Protein AF-A0A9W8I4T7-F1 (afdb_monomer_lite)

Sequence (126 aa):
MTYINLTHLLVTSKMSIDTMVKLIVKMHSLTGLEIYNLVPGPNIAIASSDNKCKPYDTKLRTLSLYFNESEFSAPTKLIVLQHLLLRMPLLERVITPNVLISPLYDFVSKNLMKHPHLDKINFRFC

Foldseek 3Di:
DDDDLAQEDAAADEDEPVRVLVCQLVNQNHQYYAYAEYAHDPDPPLPPDDPPQAARNHNHAEYEDEYDPVHDDQVRVVSSVLSNLQRHLNHQEYEYEPHDCVVVVVSCVVCCVVRVSSVRYDYDYD

Secondary structure (DSSP, 8-state):
-------EEEE-S-EEHHHHHHHHHH-TT--EEEEEEEE--TT----TT-TT-PPP-----EEEEEE-TTT--HHHHHHHHHHHHHH-TT--EEE-TT--SHHHHHHHHHHTTT-GGGGG-EEE--

Radius of gyration: 13.89 Å; chains: 1; bounding box: 32×37×33 Å

S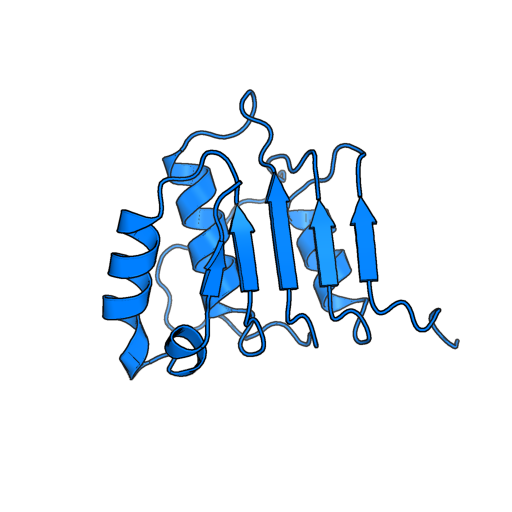tructure (mmCIF, N/CA/C/O backbone):
data_AF-A0A9W8I4T7-F1
#
_entry.id   AF-A0A9W8I4T7-F1
#
loop_
_atom_site.group_PDB
_atom_site.id
_atom_site.type_symbol
_atom_site.label_atom_id
_atom_site.label_alt_id
_atom_site.label_comp_id
_atom_site.label_asym_id
_atom_site.label_entity_id
_atom_site.label_seq_id
_atom_site.pdbx_PDB_ins_code
_atom_site.Cartn_x
_atom_site.Cartn_y
_atom_site.Cartn_z
_atom_site.occupancy
_atom_site.B_iso_or_equiv
_atom_site.auth_seq_id
_atom_site.auth_comp_id
_atom_site.auth_asym_id
_atom_site.auth_atom_id
_atom_site.pdbx_PDB_model_num
ATOM 1 N N . MET A 1 1 ? -13.918 24.163 8.256 1.00 45.81 1 MET A N 1
ATOM 2 C CA . MET A 1 1 ? -13.903 23.725 6.844 1.00 45.81 1 MET A CA 1
ATOM 3 C C . MET A 1 1 ? -14.139 22.227 6.807 1.00 45.81 1 MET A C 1
ATOM 5 O O . MET A 1 1 ? -13.290 21.472 7.262 1.00 45.81 1 MET A O 1
ATOM 9 N N . THR A 1 2 ? -15.316 21.807 6.356 1.00 46.16 2 THR A N 1
ATOM 10 C CA . THR A 1 2 ? -15.684 20.401 6.168 1.00 46.16 2 THR A CA 1
ATOM 11 C C . THR A 1 2 ? -14.983 19.902 4.912 1.00 46.16 2 THR A C 1
ATOM 13 O O . THR A 1 2 ? -15.362 20.256 3.799 1.00 46.16 2 THR A O 1
ATOM 16 N N . TYR A 1 3 ? -13.908 19.134 5.087 1.00 55.56 3 TYR A N 1
ATOM 17 C CA . TYR A 1 3 ? -13.340 18.381 3.976 1.00 55.56 3 TYR A CA 1
ATOM 18 C C . TYR A 1 3 ? -14.435 17.465 3.424 1.00 55.56 3 TYR A C 1
ATOM 20 O O . TYR A 1 3 ? -15.178 16.855 4.195 1.00 55.56 3 TYR A O 1
ATOM 28 N N . ILE A 1 4 ? -14.552 17.406 2.095 1.00 67.50 4 ILE A N 1
ATOM 29 C CA . ILE A 1 4 ? -15.359 16.409 1.385 1.00 67.50 4 ILE A CA 1
ATOM 30 C C . ILE A 1 4 ? -15.125 15.065 2.080 1.00 67.50 4 ILE A C 1
ATOM 32 O O . ILE A 1 4 ? -13.971 14.679 2.276 1.00 67.50 4 ILE A O 1
ATOM 36 N N . ASN A 1 5 ? -16.199 14.378 2.486 1.00 79.62 5 ASN A N 1
ATOM 37 C CA . ASN A 1 5 ? -16.114 13.070 3.138 1.00 79.62 5 ASN A CA 1
ATOM 38 C C . ASN A 1 5 ? -15.769 11.991 2.099 1.00 79.62 5 ASN A C 1
ATOM 40 O O . ASN A 1 5 ? -16.540 11.068 1.842 1.00 79.62 5 ASN A O 1
ATOM 44 N N . LEU A 1 6 ? -14.635 12.177 1.426 1.00 88.88 6 LEU A N 1
ATOM 45 C CA . LEU A 1 6 ? -14.144 11.292 0.395 1.00 88.88 6 LEU A CA 1
ATOM 46 C C . LEU A 1 6 ? -13.521 10.082 1.079 1.00 88.88 6 LEU A C 1
ATOM 48 O O . LEU A 1 6 ? -12.501 10.189 1.759 1.00 88.88 6 LEU A O 1
ATOM 52 N N . THR A 1 7 ? -14.157 8.934 0.890 1.00 94.56 7 THR A N 1
ATOM 53 C CA . THR A 1 7 ? -13.700 7.655 1.437 1.00 94.56 7 THR A CA 1
ATOM 54 C C . THR A 1 7 ? -12.846 6.881 0.440 1.00 94.56 7 THR A C 1
ATOM 56 O O . THR A 1 7 ? -12.000 6.094 0.852 1.00 94.56 7 THR A O 1
ATOM 59 N N . HIS A 1 8 ? -13.010 7.129 -0.860 1.00 96.00 8 HIS A N 1
ATOM 60 C CA . HIS A 1 8 ? -12.278 6.445 -1.923 1.00 96.00 8 HIS A CA 1
ATOM 61 C C . HIS A 1 8 ? -11.761 7.451 -2.947 1.00 96.00 8 HIS A C 1
ATOM 63 O O . HIS A 1 8 ? -12.511 8.322 -3.389 1.00 96.00 8 HIS A O 1
ATOM 69 N N . LEU A 1 9 ? -10.490 7.327 -3.326 1.00 96.12 9 LEU A N 1
ATOM 70 C CA . LEU A 1 9 ? -9.858 8.174 -4.331 1.00 96.12 9 LEU A CA 1
ATOM 71 C C . LEU A 1 9 ? -9.113 7.322 -5.356 1.00 96.12 9 LEU A C 1
ATOM 73 O O . LEU A 1 9 ? -8.262 6.512 -4.997 1.00 96.12 9 LEU A O 1
ATOM 77 N N . LEU A 1 10 ? -9.399 7.582 -6.627 1.00 96.75 10 LEU A N 1
ATOM 78 C CA . LEU A 1 10 ? -8.678 7.056 -7.777 1.00 96.75 10 LEU A CA 1
ATOM 79 C C . LEU A 1 10 ? -7.881 8.193 -8.423 1.00 96.75 10 LEU A C 1
ATOM 81 O O . LEU A 1 10 ? -8.438 9.248 -8.730 1.00 96.75 10 LEU A O 1
ATOM 85 N N . VAL A 1 11 ? -6.595 7.963 -8.671 1.00 96.31 11 VAL A N 1
ATOM 86 C CA . VAL A 1 11 ? -5.701 8.895 -9.359 1.00 96.31 11 VAL A CA 1
ATOM 87 C C . VAL A 1 11 ? -5.079 8.199 -10.563 1.00 96.31 11 VAL A C 1
ATOM 89 O O . VAL A 1 11 ? -4.281 7.273 -10.426 1.00 96.31 11 VAL A O 1
ATOM 92 N N . THR A 1 12 ? -5.417 8.675 -11.758 1.00 95.44 12 THR A N 1
ATOM 93 C CA . THR A 1 12 ? -4.874 8.156 -13.023 1.00 95.44 12 THR A CA 1
ATOM 94 C C . THR A 1 12 ? -3.688 8.966 -13.544 1.00 95.44 12 THR A C 1
ATOM 96 O O . THR A 1 12 ? -2.889 8.466 -14.333 1.00 95.44 12 THR A O 1
ATOM 99 N N . SER A 1 13 ? -3.536 10.211 -13.087 1.00 94.25 13 SER A N 1
ATOM 100 C CA . SER A 1 13 ? -2.415 11.080 -13.442 1.00 94.25 13 SER A CA 1
ATOM 101 C C . SER A 1 13 ? -1.120 10.689 -12.727 1.00 94.25 13 SER A C 1
ATOM 103 O O . SER A 1 13 ? -1.143 10.101 -11.645 1.00 94.25 13 SER A O 1
ATOM 105 N N . LYS A 1 14 ? 0.017 11.111 -13.293 1.00 94.06 14 LYS A N 1
ATOM 106 C CA . LYS A 1 14 ? 1.339 10.987 -12.665 1.00 94.06 14 LYS A CA 1
ATOM 107 C C . LYS A 1 14 ? 1.328 11.614 -11.263 1.00 94.06 14 LYS A C 1
ATOM 109 O O . LYS A 1 14 ? 0.963 12.779 -11.112 1.00 94.06 14 LYS A O 1
ATOM 114 N N . MET A 1 15 ? 1.731 10.854 -10.246 1.00 94.31 15 MET A N 1
ATOM 115 C CA . MET A 1 15 ? 1.781 11.309 -8.850 1.00 94.31 15 MET A CA 1
ATOM 116 C C . MET A 1 15 ? 3.081 10.858 -8.190 1.00 94.31 15 MET A C 1
ATOM 118 O O . MET A 1 15 ? 3.443 9.690 -8.265 1.00 94.31 15 MET A O 1
ATOM 122 N N . SER A 1 16 ? 3.781 11.765 -7.507 1.00 93.38 16 SER A N 1
ATOM 123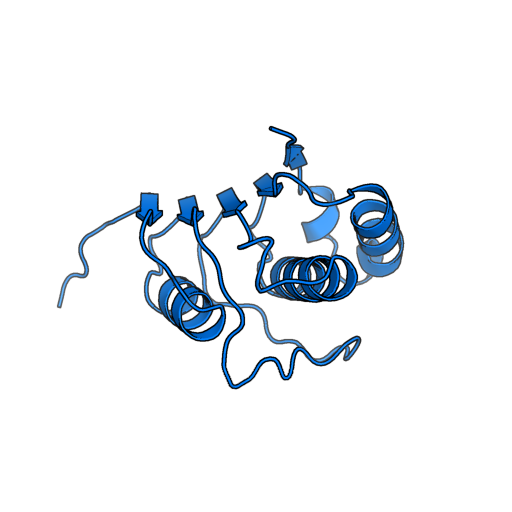 C CA . SER A 1 16 ? 4.974 11.395 -6.739 1.00 93.38 16 SER A CA 1
ATOM 124 C C . SER A 1 16 ? 4.627 10.753 -5.396 1.00 93.38 16 SER A C 1
ATOM 126 O O . SER A 1 16 ? 3.604 11.085 -4.791 1.00 93.38 16 SER A O 1
ATOM 128 N N . ILE A 1 17 ? 5.521 9.900 -4.881 1.00 91.06 17 ILE A N 1
ATOM 129 C CA . ILE A 1 17 ? 5.405 9.323 -3.526 1.00 91.06 17 ILE A CA 1
ATOM 130 C C . ILE A 1 17 ? 5.187 10.410 -2.466 1.00 91.06 17 ILE A C 1
ATOM 132 O O . ILE A 1 17 ? 4.314 10.267 -1.614 1.00 91.06 17 ILE A O 1
ATOM 136 N N . ASP A 1 18 ? 5.931 11.517 -2.532 1.00 90.06 18 ASP A N 1
ATOM 137 C CA . ASP A 1 18 ? 5.803 12.616 -1.566 1.00 90.06 18 ASP A CA 1
ATOM 138 C C . ASP A 1 18 ? 4.392 13.214 -1.564 1.00 90.06 18 ASP A C 1
ATOM 140 O O . ASP A 1 18 ? 3.831 13.534 -0.512 1.00 90.06 18 ASP A O 1
ATOM 144 N N . THR A 1 19 ? 3.802 13.354 -2.752 1.00 92.12 19 THR A N 1
ATOM 145 C CA . THR A 1 19 ? 2.438 13.864 -2.919 1.00 92.12 19 THR A CA 1
ATOM 146 C C . THR A 1 19 ? 1.416 12.866 -2.389 1.00 92.12 19 THR A C 1
ATOM 148 O O . THR A 1 19 ? 0.525 13.258 -1.637 1.00 92.12 19 THR A O 1
ATOM 151 N N . MET A 1 20 ? 1.583 11.581 -2.706 1.00 93.62 20 MET A N 1
ATOM 152 C CA . MET A 1 20 ? 0.745 10.503 -2.180 1.00 93.62 20 MET A CA 1
ATOM 153 C C . MET A 1 20 ? 0.767 10.477 -0.647 1.00 93.62 20 MET A C 1
ATOM 155 O O . MET A 1 20 ? -0.287 10.460 -0.019 1.00 93.62 20 MET A O 1
ATOM 159 N N . VAL A 1 21 ? 1.945 10.521 -0.021 1.00 91.19 21 VAL A N 1
ATOM 160 C CA . VAL A 1 21 ? 2.064 10.500 1.447 1.00 91.19 21 VAL A CA 1
ATOM 161 C C . VAL A 1 21 ? 1.384 11.722 2.068 1.00 91.19 21 VAL A C 1
ATOM 163 O O . VAL A 1 21 ? 0.626 11.579 3.028 1.00 91.19 21 VAL A O 1
ATOM 166 N N . LYS A 1 22 ? 1.591 12.921 1.505 1.00 90.75 22 LYS A N 1
ATOM 167 C CA . LYS A 1 22 ? 0.889 14.139 1.953 1.00 90.75 22 LYS A CA 1
ATOM 168 C C . LYS A 1 22 ? -0.627 13.999 1.831 1.00 90.75 22 LYS A C 1
ATOM 170 O O . LYS A 1 22 ? -1.343 14.480 2.705 1.00 90.75 22 LYS A O 1
ATOM 175 N N . LEU A 1 23 ? -1.108 13.356 0.770 1.00 91.75 23 LEU A N 1
ATOM 176 C CA . LEU A 1 23 ? -2.527 13.098 0.558 1.00 91.75 23 LEU A CA 1
ATOM 177 C C . LEU A 1 23 ? -3.080 12.148 1.624 1.00 91.75 23 LEU A C 1
ATOM 179 O O . LEU A 1 23 ? -4.069 12.481 2.270 1.00 91.75 23 LEU A O 1
ATOM 183 N N . ILE A 1 24 ? -2.402 11.026 1.876 1.00 91.19 24 ILE A N 1
ATOM 184 C CA . ILE A 1 24 ? -2.814 10.025 2.873 1.00 91.19 24 ILE A CA 1
ATOM 185 C C . ILE A 1 24 ? -2.920 10.632 4.276 1.00 91.19 24 ILE A C 1
ATOM 187 O O . ILE A 1 24 ? -3.864 10.327 5.002 1.00 91.19 24 ILE A O 1
ATOM 191 N N . VAL A 1 25 ? -1.978 11.505 4.646 1.00 90.12 25 VAL A N 1
ATOM 192 C CA . VAL A 1 25 ? -1.962 12.168 5.962 1.00 90.12 25 VAL A CA 1
ATOM 193 C C . VAL A 1 25 ? -3.013 13.275 6.068 1.00 90.12 25 VAL A C 1
ATOM 195 O O . VAL A 1 25 ? -3.503 13.533 7.158 1.00 90.12 25 VAL A O 1
ATOM 198 N N . LYS A 1 26 ? -3.369 13.949 4.967 1.00 90.56 26 LYS A N 1
ATOM 199 C CA . LYS A 1 26 ? -4.381 15.022 4.988 1.00 90.56 26 LYS A CA 1
ATOM 200 C C . LYS A 1 26 ? -5.815 14.504 4.887 1.00 90.56 26 LYS A C 1
ATOM 202 O O . LYS A 1 26 ? -6.735 15.150 5.383 1.00 90.56 26 LYS A O 1
ATOM 207 N N . MET A 1 27 ? -6.034 13.380 4.208 1.00 90.75 27 MET A N 1
ATOM 208 C CA . MET A 1 27 ? -7.370 12.850 3.934 1.00 90.75 27 MET A 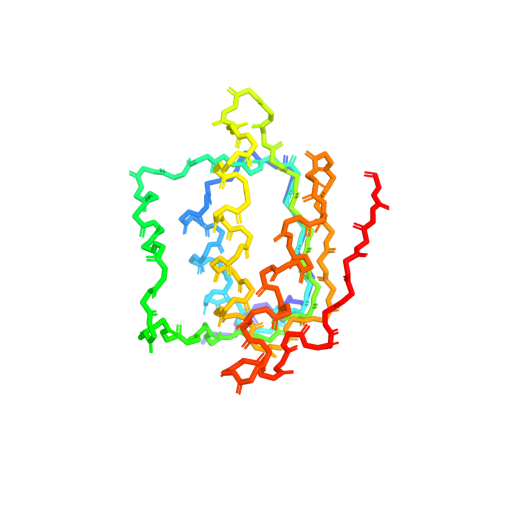CA 1
ATOM 209 C C . MET A 1 27 ? -7.779 11.808 4.980 1.00 90.75 27 MET A C 1
ATOM 211 O O . MET A 1 27 ? -7.851 10.616 4.699 1.00 90.75 27 MET A O 1
ATOM 215 N N . HIS A 1 28 ? -8.082 12.260 6.197 1.00 86.94 28 HIS A N 1
ATOM 216 C CA . HIS A 1 28 ? -8.354 11.376 7.342 1.00 86.94 28 HIS A CA 1
ATOM 217 C C . HIS A 1 28 ? -9.588 10.467 7.188 1.00 86.94 28 HIS A C 1
ATOM 219 O O . HIS A 1 28 ? -9.689 9.454 7.879 1.00 86.94 28 HIS A O 1
ATOM 225 N N . SER A 1 29 ? -10.533 10.810 6.307 1.00 91.25 29 SER A N 1
ATOM 226 C CA . SER A 1 29 ? -11.698 9.965 5.991 1.00 91.25 29 SER A CA 1
ATOM 227 C C . SER A 1 29 ? -11.425 8.918 4.910 1.00 91.25 29 SER A C 1
ATOM 229 O O . SER A 1 29 ? -12.279 8.064 4.675 1.00 91.25 29 SER A O 1
ATOM 231 N N . LEU A 1 30 ? -10.266 8.974 4.247 1.00 94.94 30 LEU A N 1
ATOM 232 C CA . LEU A 1 30 ? -9.948 8.100 3.128 1.00 94.94 30 LEU A CA 1
ATOM 233 C C . LEU A 1 30 ? -9.689 6.675 3.626 1.00 94.94 30 LEU A C 1
ATOM 235 O O . LEU A 1 30 ? -8.790 6.434 4.430 1.00 94.94 30 LEU A O 1
ATOM 239 N N . THR A 1 31 ? -10.475 5.729 3.126 1.00 96.81 31 THR A N 1
ATOM 240 C CA . THR A 1 31 ? -10.363 4.294 3.403 1.00 96.81 31 THR A CA 1
ATOM 241 C C . THR A 1 31 ? -9.793 3.518 2.216 1.00 96.81 31 THR A C 1
ATOM 243 O O . THR A 1 31 ? -9.225 2.445 2.422 1.00 96.81 31 THR A O 1
ATOM 246 N N . GLY A 1 32 ? -9.905 4.052 0.996 1.00 97.44 32 GLY A N 1
ATOM 247 C CA . GLY A 1 32 ? -9.372 3.456 -0.229 1.00 97.44 32 GLY A CA 1
ATOM 248 C C . GLY A 1 32 ? -8.614 4.462 -1.096 1.00 97.44 32 GLY A C 1
ATOM 249 O O . GLY A 1 32 ? -9.098 5.569 -1.333 1.00 97.44 32 GLY A O 1
ATOM 250 N N . LEU A 1 33 ? -7.437 4.073 -1.581 1.00 97.31 33 LEU A N 1
ATOM 251 C CA . LEU A 1 33 ? -6.615 4.881 -2.481 1.00 97.31 33 LEU A CA 1
ATOM 252 C C . LEU A 1 33 ? -6.059 4.015 -3.606 1.00 97.31 33 LEU A C 1
ATOM 254 O O . LEU A 1 33 ? -5.413 3.003 -3.345 1.00 97.31 33 LEU A O 1
ATOM 258 N N . GLU A 1 34 ? -6.254 4.455 -4.842 1.00 97.56 34 GLU A N 1
ATOM 259 C CA . GLU A 1 34 ? -5.714 3.816 -6.037 1.00 97.56 34 GLU A CA 1
ATOM 260 C C . GLU A 1 34 ? -4.929 4.827 -6.874 1.00 97.56 34 GLU A C 1
ATOM 262 O O . GLU A 1 34 ? -5.437 5.903 -7.189 1.00 97.56 34 GLU A O 1
ATOM 267 N N . ILE A 1 35 ? -3.688 4.497 -7.236 1.00 96.62 35 ILE A N 1
ATOM 268 C CA . ILE A 1 35 ? -2.798 5.369 -8.016 1.00 96.62 35 ILE A CA 1
ATOM 269 C C . ILE A 1 35 ? -2.205 4.570 -9.172 1.00 96.62 35 ILE A C 1
ATOM 271 O O . ILE A 1 35 ? -1.458 3.623 -8.937 1.00 96.62 35 ILE A O 1
ATOM 275 N N . TYR A 1 36 ? -2.503 4.973 -10.409 1.00 94.75 36 TYR A N 1
ATOM 276 C CA . TYR A 1 36 ? -2.132 4.224 -11.619 1.00 94.75 36 TYR A CA 1
ATOM 277 C C . TYR A 1 36 ? -0.767 4.608 -12.220 1.00 94.75 36 TYR A C 1
ATOM 279 O O 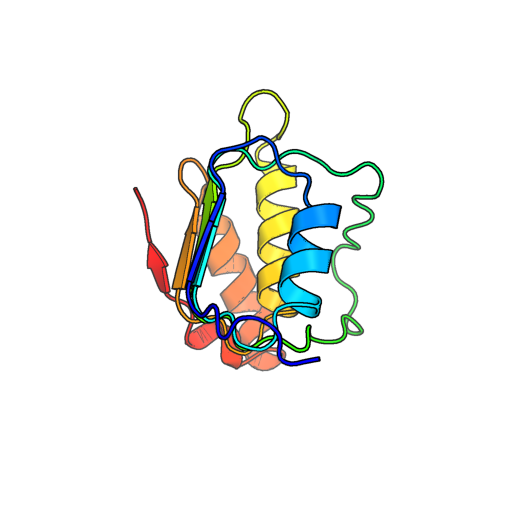. TYR A 1 36 ? -0.250 3.910 -13.086 1.00 94.75 36 TYR A O 1
ATOM 287 N N . ASN A 1 37 ? -0.175 5.722 -11.786 1.00 94.00 37 ASN A N 1
ATOM 288 C CA . ASN A 1 37 ? 1.092 6.217 -12.326 1.00 94.00 37 ASN A CA 1
ATOM 289 C C . ASN A 1 37 ? 1.934 6.851 -11.212 1.00 94.00 37 ASN A C 1
ATOM 291 O O . ASN A 1 37 ? 2.183 8.062 -11.190 1.00 94.00 37 ASN A O 1
ATOM 295 N N . LEU A 1 38 ? 2.302 6.029 -10.226 1.00 94.88 38 LEU A N 1
ATOM 296 C CA . LEU A 1 38 ? 3.149 6.463 -9.123 1.00 94.88 38 LEU A CA 1
ATOM 297 C C . LEU A 1 38 ? 4.587 6.618 -9.626 1.00 94.88 38 LEU A C 1
ATOM 299 O O . LEU A 1 38 ? 5.117 5.713 -10.270 1.00 94.88 38 LEU A O 1
ATOM 303 N N . VAL A 1 39 ? 5.229 7.737 -9.296 1.00 93.38 39 VAL A N 1
ATOM 304 C CA . VAL A 1 39 ? 6.616 8.049 -9.681 1.00 93.38 39 VAL A CA 1
ATOM 305 C C . VAL A 1 39 ? 7.488 8.344 -8.463 1.00 93.38 39 VAL A C 1
ATOM 307 O O . VAL A 1 39 ? 6.962 8.683 -7.390 1.00 93.38 39 VAL A O 1
ATOM 310 N N . PRO A 1 40 ? 8.819 8.239 -8.600 1.00 89.50 40 PRO A N 1
ATOM 311 C CA . PRO A 1 40 ? 9.720 8.638 -7.542 1.00 89.50 40 PRO A CA 1
ATOM 312 C C . PRO A 1 40 ? 9.490 10.096 -7.116 1.00 89.50 40 PRO A C 1
ATOM 314 O O . PRO A 1 40 ? 9.204 10.968 -7.936 1.00 89.50 40 PRO A O 1
ATOM 317 N N . GLY A 1 41 ? 9.578 10.368 -5.815 1.00 80.75 41 GLY A N 1
ATOM 318 C CA . GLY A 1 41 ? 9.651 11.737 -5.307 1.00 80.75 41 GLY A CA 1
ATOM 319 C C . GLY A 1 41 ? 11.098 12.243 -5.281 1.00 80.75 41 GLY A C 1
ATOM 320 O O . GLY A 1 41 ? 12.021 11.430 -5.260 1.00 80.75 41 GLY A O 1
ATOM 321 N N . PRO A 1 42 ? 11.330 13.564 -5.236 1.00 69.69 42 PRO A N 1
ATOM 322 C CA . PRO A 1 42 ? 12.667 14.122 -5.024 1.00 69.69 42 PRO A CA 1
ATOM 323 C C . PRO A 1 42 ? 13.294 13.705 -3.682 1.00 69.69 42 PRO A C 1
ATOM 325 O O . PRO A 1 42 ? 14.514 13.693 -3.566 1.00 69.69 42 PRO A O 1
ATOM 328 N N . ASN A 1 43 ? 12.481 13.340 -2.681 1.00 60.47 43 ASN A N 1
ATOM 329 C CA . ASN A 1 43 ? 12.936 13.061 -1.318 1.00 60.47 43 ASN A CA 1
ATOM 330 C C . ASN A 1 43 ? 12.681 11.613 -0.879 1.00 60.47 43 ASN A C 1
ATOM 332 O O . ASN A 1 43 ? 12.238 11.389 0.249 1.00 60.47 43 ASN A O 1
ATOM 336 N N . ILE A 1 44 ? 12.977 10.607 -1.713 1.00 58.94 44 ILE A N 1
ATOM 337 C CA . ILE A 1 44 ? 12.956 9.193 -1.276 1.00 58.94 44 ILE A CA 1
ATOM 338 C C . ILE A 1 44 ? 14.146 8.921 -0.336 1.00 58.94 44 ILE A C 1
ATOM 340 O O . ILE A 1 44 ? 15.004 8.085 -0.587 1.00 58.94 44 ILE A O 1
ATOM 344 N N . ALA A 1 45 ? 14.195 9.616 0.795 1.00 53.16 45 ALA A N 1
ATOM 345 C CA . ALA A 1 45 ? 14.886 9.173 1.990 1.00 53.16 45 ALA A CA 1
ATOM 346 C C . ALA A 1 45 ? 13.943 8.209 2.724 1.00 53.16 45 ALA A C 1
ATOM 348 O O . ALA A 1 45 ? 13.469 8.476 3.829 1.00 53.16 45 ALA A O 1
ATOM 349 N N . ILE A 1 46 ? 13.597 7.098 2.069 1.00 60.47 46 ILE A N 1
ATOM 350 C CA . ILE A 1 46 ? 12.922 5.993 2.743 1.00 60.47 46 ILE A CA 1
ATOM 351 C C . ILE A 1 46 ? 14.011 5.282 3.531 1.00 60.47 46 ILE A C 1
ATOM 353 O O . ILE A 1 46 ? 14.734 4.440 3.004 1.00 60.47 46 ILE A O 1
ATOM 357 N N . ALA A 1 47 ? 14.191 5.718 4.777 1.00 49.31 47 ALA A N 1
ATOM 358 C CA . ALA A 1 47 ? 15.154 5.130 5.685 1.00 49.31 47 ALA A CA 1
ATOM 359 C C . ALA A 1 47 ? 14.775 3.663 5.907 1.00 49.31 47 ALA A C 1
ATOM 361 O O . ALA A 1 47 ? 13.789 3.338 6.571 1.00 49.31 47 ALA A O 1
ATOM 362 N N . SER A 1 48 ? 15.559 2.770 5.314 1.00 46.66 48 SER A N 1
ATOM 363 C CA . SER A 1 48 ? 15.507 1.351 5.604 1.00 46.66 48 SER A CA 1
ATOM 364 C C . SER A 1 48 ? 15.786 1.147 7.095 1.00 46.66 48 SER A C 1
ATOM 366 O O . SER A 1 48 ? 16.860 1.498 7.575 1.00 46.66 48 SER A O 1
ATOM 368 N N . SER A 1 49 ? 14.851 0.512 7.799 1.00 48.72 49 SER A N 1
ATOM 369 C CA . SER A 1 49 ? 15.096 -0.267 9.026 1.00 48.72 49 SER A CA 1
ATOM 370 C C . SER A 1 49 ? 15.162 0.407 10.405 1.00 48.72 49 SER A C 1
ATOM 372 O O . SER A 1 49 ? 15.510 -0.285 11.359 1.00 48.72 49 SER A O 1
ATOM 374 N N . ASP A 1 50 ? 14.749 1.663 10.596 1.00 48.12 50 ASP A N 1
ATOM 375 C CA . ASP A 1 50 ? 14.733 2.223 11.958 1.00 48.12 50 ASP A CA 1
ATOM 376 C C . ASP A 1 50 ? 13.403 2.002 12.701 1.00 48.12 50 ASP A C 1
ATOM 378 O O . ASP A 1 50 ? 12.336 2.443 12.260 1.00 48.12 50 ASP A O 1
ATOM 382 N N . ASN A 1 51 ? 13.497 1.396 13.897 1.00 50.66 51 ASN A N 1
ATOM 383 C CA . ASN A 1 51 ? 12.442 1.140 14.905 1.00 50.66 51 ASN A CA 1
ATOM 384 C C . ASN A 1 51 ? 11.689 2.416 15.390 1.00 50.66 51 ASN A C 1
ATOM 386 O O . ASN A 1 51 ? 11.051 2.406 16.441 1.00 50.66 51 ASN A O 1
ATOM 390 N N . LYS A 1 52 ? 11.784 3.545 14.677 1.00 57.44 52 LYS A N 1
ATOM 391 C CA . LYS A 1 52 ? 11.243 4.864 15.049 1.00 57.44 52 LYS A CA 1
ATOM 392 C C . LYS A 1 52 ? 10.284 5.452 14.008 1.00 57.44 52 LYS A C 1
ATOM 394 O O . LYS A 1 52 ? 9.939 6.633 14.090 1.00 57.44 52 LYS A O 1
ATOM 399 N N . CYS A 1 53 ? 9.834 4.669 13.027 1.00 69.00 53 CYS A N 1
ATOM 400 C CA . CYS A 1 53 ? 8.857 5.151 12.053 1.00 69.00 53 CYS A CA 1
ATOM 401 C C . CYS A 1 53 ? 7.491 5.376 12.719 1.00 69.00 53 CYS A C 1
ATOM 403 O O . CYS A 1 53 ? 6.734 4.438 12.951 1.00 69.00 53 CYS A O 1
ATOM 405 N N . LYS A 1 54 ? 7.161 6.641 13.017 1.00 85.56 54 LYS A N 1
ATOM 406 C CA . LYS A 1 54 ? 5.835 7.018 13.525 1.00 85.56 54 LYS A CA 1
ATOM 407 C C . LYS A 1 54 ? 4.750 6.634 12.503 1.00 85.56 54 LYS A C 1
ATOM 409 O O . LYS A 1 54 ? 4.898 7.017 11.330 1.00 85.56 54 LYS A O 1
ATOM 414 N N . PRO A 1 55 ? 3.675 5.941 12.921 1.00 90.38 55 PRO A N 1
ATOM 415 C CA . PRO A 1 55 ? 2.530 5.655 12.064 1.00 90.38 55 PRO A CA 1
ATOM 416 C C . PRO A 1 55 ? 1.945 6.922 11.434 1.00 90.38 55 PRO A C 1
ATOM 418 O O . PRO A 1 55 ? 2.021 8.009 12.009 1.00 90.38 55 PRO A O 1
ATOM 421 N N . TYR A 1 56 ? 1.373 6.780 10.244 1.00 90.69 56 TYR A N 1
ATOM 422 C CA . TYR A 1 56 ? 0.552 7.808 9.625 1.00 90.69 56 TYR A CA 1
ATOM 423 C C . TYR A 1 56 ? -0.814 7.858 10.306 1.00 90.69 56 TYR A C 1
ATOM 425 O O . TYR A 1 56 ? -1.420 6.823 10.576 1.00 90.69 56 TYR A O 1
ATOM 433 N N . ASP A 1 57 ? -1.307 9.071 10.540 1.00 90.38 57 ASP A N 1
ATOM 434 C CA . ASP A 1 57 ? -2.673 9.301 11.001 1.00 90.38 57 ASP A CA 1
ATOM 435 C C . ASP A 1 57 ? -3.643 9.199 9.815 1.00 90.38 57 ASP A C 1
ATOM 437 O O . ASP A 1 57 ? -3.957 10.182 9.142 1.00 90.38 57 ASP A O 1
ATOM 441 N N . THR A 1 58 ? -4.039 7.969 9.491 1.00 92.00 58 THR A N 1
ATOM 442 C CA . THR A 1 58 ? -4.893 7.655 8.343 1.00 92.00 58 THR A CA 1
ATOM 443 C C . THR A 1 58 ? -5.845 6.507 8.661 1.00 92.00 58 THR A C 1
ATOM 445 O O . THR A 1 58 ? -5.517 5.619 9.445 1.00 92.00 58 THR A O 1
ATOM 448 N N . LYS A 1 59 ? -7.018 6.502 8.018 1.00 94.75 59 LYS A N 1
ATOM 449 C CA . LYS A 1 59 ? -8.004 5.408 8.077 1.00 94.75 59 LYS A CA 1
ATOM 450 C C . LYS A 1 59 ? -7.923 4.476 6.869 1.00 94.75 59 LYS A C 1
ATOM 452 O O . LYS A 1 59 ? -8.847 3.696 6.634 1.00 94.75 59 LYS A O 1
ATOM 457 N N . LEU A 1 60 ? -6.841 4.570 6.099 1.00 96.12 60 LEU A N 1
ATOM 458 C CA . LEU A 1 60 ? -6.679 3.814 4.871 1.00 96.12 60 LEU A CA 1
ATOM 459 C C . LEU A 1 60 ? -6.633 2.308 5.154 1.00 96.12 60 LEU A C 1
ATOM 461 O O . LEU A 1 60 ? -5.787 1.837 5.910 1.00 96.12 60 LEU A O 1
ATOM 465 N N . ARG A 1 61 ? -7.542 1.569 4.514 1.00 97.19 61 ARG A N 1
ATOM 466 C CA . ARG A 1 61 ? -7.659 0.106 4.593 1.00 97.19 61 ARG A CA 1
ATOM 467 C C . ARG A 1 61 ? -7.239 -0.572 3.299 1.00 97.19 61 ARG A C 1
ATOM 469 O O . ARG A 1 61 ? -6.697 -1.670 3.340 1.00 97.19 61 ARG A O 1
ATOM 476 N N . THR A 1 62 ? -7.476 0.076 2.159 1.00 97.25 62 THR A N 1
ATOM 477 C CA . THR A 1 62 ? -7.120 -0.441 0.833 1.00 97.25 62 THR A CA 1
ATOM 478 C C . THR A 1 62 ? -6.190 0.523 0.111 1.00 97.25 62 THR A C 1
ATOM 480 O O . THR A 1 62 ? -6.498 1.709 -0.013 1.00 97.25 62 THR A O 1
ATOM 483 N N . LEU A 1 63 ? -5.073 0.003 -0.392 1.00 96.94 63 LEU A N 1
ATOM 484 C CA . LEU A 1 63 ? -4.091 0.752 -1.165 1.00 96.94 63 LEU A CA 1
ATOM 485 C C . LEU A 1 63 ? -3.738 -0.009 -2.448 1.00 96.94 63 LEU A C 1
ATOM 487 O O . LEU A 1 63 ? -3.250 -1.136 -2.378 1.00 96.94 63 LEU A O 1
ATOM 491 N N . SER A 1 64 ? -3.950 0.615 -3.605 1.00 97.00 64 SER A N 1
ATOM 492 C CA . SER A 1 64 ? -3.520 0.099 -4.906 1.00 97.00 64 SER A CA 1
ATOM 493 C C . SER A 1 64 ? -2.475 1.017 -5.524 1.00 97.00 64 SER A C 1
ATOM 495 O O . SER A 1 64 ? -2.768 2.180 -5.802 1.00 97.00 64 SER A O 1
ATOM 497 N N . LEU A 1 65 ? -1.270 0.504 -5.765 1.00 95.38 65 LEU A N 1
ATOM 498 C CA . LEU A 1 65 ? -0.162 1.266 -6.339 1.00 95.38 65 LEU A CA 1
ATOM 499 C C . LEU A 1 65 ? 0.334 0.605 -7.618 1.00 95.38 65 LEU A C 1
ATOM 501 O O . LEU A 1 65 ? 0.908 -0.482 -7.583 1.00 95.38 65 LEU A O 1
ATOM 505 N N . TYR A 1 66 ? 0.173 1.308 -8.729 1.00 95.25 66 TYR A N 1
ATOM 506 C CA . TYR A 1 66 ? 0.803 0.977 -9.994 1.00 95.25 66 TYR A CA 1
ATOM 507 C C . TYR A 1 66 ? 2.012 1.894 -10.148 1.00 95.25 66 TYR A C 1
ATOM 509 O O . TYR A 1 66 ? 1.899 3.118 -10.286 1.00 95.25 66 TYR A O 1
ATOM 517 N N . PHE A 1 67 ? 3.187 1.289 -10.050 1.00 93.94 67 PHE A N 1
ATOM 518 C CA . PHE A 1 67 ? 4.451 1.990 -10.195 1.00 93.94 67 PHE A CA 1
ATOM 519 C C . PHE A 1 67 ? 4.717 2.260 -11.672 1.00 93.94 67 PHE A C 1
ATOM 521 O O . PHE A 1 67 ? 4.504 1.397 -12.520 1.00 93.94 67 PHE A O 1
ATOM 528 N N . ASN A 1 68 ? 5.228 3.445 -11.983 1.00 93.75 68 ASN A N 1
ATOM 529 C CA . ASN A 1 68 ? 5.743 3.718 -13.311 1.00 93.75 68 ASN A CA 1
ATOM 530 C C . ASN A 1 68 ? 7.014 2.888 -13.550 1.00 93.75 68 ASN A C 1
ATOM 532 O O . ASN A 1 68 ? 8.063 3.156 -12.961 1.00 93.75 68 ASN A O 1
ATOM 536 N N . GLU A 1 69 ? 6.914 1.886 -14.421 1.00 89.94 69 GLU A N 1
ATOM 537 C CA . GLU A 1 69 ? 7.990 0.934 -14.725 1.00 89.94 69 GLU A CA 1
ATOM 538 C C . GLU A 1 69 ? 9.251 1.597 -15.297 1.00 89.94 69 GLU A C 1
ATOM 540 O O . GLU A 1 69 ? 10.354 1.103 -15.084 1.00 89.94 69 GLU A O 1
ATOM 545 N N . SER A 1 70 ? 9.108 2.736 -15.983 1.00 90.88 70 SER A N 1
ATOM 546 C CA . SER A 1 70 ? 10.251 3.468 -16.546 1.00 90.88 70 SER A CA 1
ATOM 547 C C . SER A 1 70 ? 11.031 4.272 -15.503 1.00 90.88 70 SER A C 1
ATOM 549 O O . SER A 1 70 ? 12.182 4.629 -15.739 1.00 90.88 70 SER A O 1
ATOM 551 N N . GLU A 1 71 ? 10.426 4.538 -14.340 1.00 90.12 71 GLU A N 1
ATOM 552 C CA . GLU A 1 71 ? 11.014 5.377 -13.288 1.00 90.12 71 GLU A CA 1
ATOM 553 C C . GLU A 1 71 ? 11.352 4.589 -12.009 1.00 90.12 71 GLU A C 1
ATOM 555 O O . GLU A 1 71 ? 12.095 5.086 -11.163 1.00 90.12 71 GLU A O 1
ATOM 560 N N . PHE A 1 72 ? 10.848 3.359 -11.851 1.00 88.06 72 PHE A N 1
ATOM 561 C CA . PHE A 1 72 ? 11.089 2.525 -10.671 1.00 88.06 72 PHE A CA 1
ATOM 562 C C . PHE A 1 72 ? 11.856 1.240 -10.973 1.00 88.06 72 PHE A C 1
ATOM 564 O O . PHE A 1 72 ? 11.366 0.344 -11.655 1.00 88.06 72 PHE A O 1
ATOM 571 N N . SER A 1 73 ? 12.992 1.066 -10.295 1.00 88.31 73 SER A N 1
ATOM 572 C CA . SER A 1 73 ? 13.618 -0.252 -10.169 1.00 88.31 73 SER A CA 1
ATOM 573 C C . SER A 1 73 ? 12.821 -1.156 -9.216 1.00 88.31 73 SER A C 1
ATOM 575 O O . SER A 1 73 ? 12.215 -0.674 -8.253 1.00 88.31 73 SER A O 1
ATOM 577 N N . ALA A 1 74 ? 12.853 -2.476 -9.431 1.00 87.69 74 ALA A N 1
ATOM 578 C CA . ALA A 1 74 ? 12.176 -3.436 -8.552 1.00 87.69 7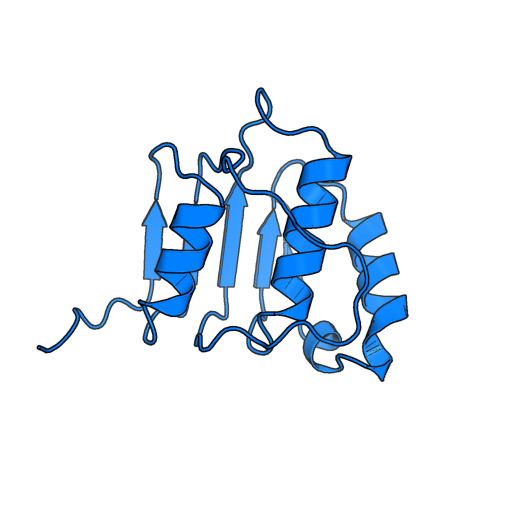4 ALA A CA 1
ATOM 579 C C . ALA A 1 74 ? 12.581 -3.311 -7.059 1.00 87.69 74 ALA A C 1
ATOM 581 O O . ALA A 1 74 ? 11.678 -3.288 -6.216 1.00 87.69 74 ALA A O 1
ATOM 582 N N . PRO A 1 75 ? 13.873 -3.139 -6.694 1.00 88.31 75 PRO A N 1
ATOM 583 C CA . PRO A 1 75 ? 14.268 -2.879 -5.306 1.00 88.31 75 PRO A CA 1
ATOM 584 C C . PRO A 1 75 ? 13.622 -1.623 -4.715 1.00 88.31 75 PRO A C 1
ATOM 586 O O . PRO A 1 75 ? 13.157 -1.639 -3.576 1.00 88.31 75 PRO A O 1
ATOM 589 N N . THR A 1 76 ? 13.538 -0.539 -5.492 1.00 87.38 76 THR A N 1
ATOM 590 C CA . THR A 1 76 ? 12.927 0.712 -5.029 1.00 87.38 76 THR A CA 1
ATOM 591 C C . THR A 1 76 ? 11.435 0.531 -4.748 1.00 87.38 76 THR A C 1
ATOM 593 O O . THR A 1 76 ? 10.959 1.014 -3.721 1.00 87.38 76 THR A O 1
ATOM 596 N N . LYS A 1 77 ? 10.702 -0.209 -5.596 1.00 90.38 77 LYS A N 1
ATOM 597 C CA . LYS A 1 77 ? 9.279 -0.519 -5.351 1.00 90.38 77 LYS A CA 1
ATOM 598 C C . LYS A 1 77 ? 9.093 -1.241 -4.017 1.00 90.38 77 LYS A C 1
ATOM 600 O O . LYS A 1 77 ? 8.240 -0.856 -3.222 1.00 90.38 77 LYS A O 1
ATOM 605 N N . LEU A 1 78 ? 9.928 -2.246 -3.743 1.00 90.81 78 LEU A N 1
ATOM 606 C CA . LEU A 1 78 ? 9.875 -3.005 -2.491 1.00 90.81 78 LEU A CA 1
ATOM 607 C C . LEU A 1 78 ? 10.145 -2.125 -1.268 1.00 90.81 78 LEU A C 1
ATOM 609 O O . LEU A 1 78 ? 9.388 -2.195 -0.304 1.00 90.81 78 LEU A O 1
ATOM 613 N N . ILE A 1 79 ? 11.166 -1.267 -1.322 1.00 89.00 79 ILE A N 1
ATOM 614 C CA . ILE A 1 79 ? 11.495 -0.334 -0.231 1.00 89.00 79 ILE A CA 1
ATOM 615 C C . ILE A 1 79 ? 10.307 0.588 0.074 1.00 89.00 79 ILE A C 1
ATOM 617 O O . ILE A 1 79 ? 9.951 0.787 1.238 1.00 89.00 79 ILE A O 1
ATOM 621 N N . VAL A 1 80 ? 9.657 1.115 -0.968 1.00 90.00 80 VAL A N 1
ATOM 622 C CA . VAL A 1 80 ? 8.465 1.960 -0.821 1.00 90.00 80 VAL A CA 1
ATOM 623 C C . VAL A 1 80 ? 7.347 1.198 -0.127 1.00 90.00 80 VAL A C 1
ATOM 625 O O . VAL A 1 80 ? 6.790 1.691 0.851 1.00 90.00 80 VAL A O 1
A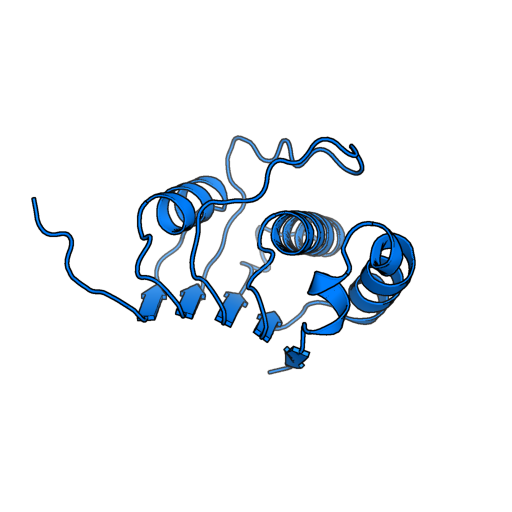TOM 628 N N . LEU A 1 81 ? 7.042 -0.014 -0.584 1.00 92.19 81 LEU A N 1
ATOM 629 C CA . LEU A 1 81 ? 5.976 -0.817 0.006 1.00 92.19 81 LEU A CA 1
ATOM 630 C C . LEU A 1 81 ? 6.258 -1.155 1.464 1.00 92.19 81 LEU A C 1
ATOM 632 O O . LEU A 1 81 ? 5.413 -0.880 2.310 1.00 92.19 81 LEU A O 1
ATOM 636 N N . GLN A 1 82 ? 7.449 -1.660 1.779 1.00 91.50 82 GLN A N 1
ATOM 637 C CA . GLN A 1 82 ? 7.853 -1.981 3.151 1.00 91.50 82 GLN A CA 1
ATOM 638 C C . GLN A 1 82 ? 7.661 -0.788 4.093 1.00 91.50 82 GLN A C 1
ATOM 640 O O . GLN A 1 82 ? 7.091 -0.931 5.175 1.00 91.50 82 GLN A O 1
ATOM 645 N N . HIS A 1 83 ? 8.053 0.410 3.659 1.00 90.25 83 HIS A N 1
ATOM 646 C CA . HIS A 1 83 ? 7.849 1.636 4.427 1.00 90.25 83 HIS A CA 1
ATOM 647 C C . HIS A 1 83 ? 6.374 1.959 4.668 1.00 90.25 83 HIS A C 1
ATOM 649 O O . HIS A 1 83 ? 5.994 2.301 5.789 1.00 90.25 83 HIS A O 1
ATOM 655 N N . LEU A 1 84 ? 5.524 1.836 3.647 1.00 91.50 84 LEU A N 1
ATOM 656 C CA . LEU A 1 84 ? 4.087 2.084 3.796 1.00 91.50 84 LEU A CA 1
ATOM 657 C C . LEU A 1 84 ? 3.446 1.063 4.745 1.00 91.50 84 LEU A C 1
ATOM 659 O O . LEU A 1 84 ? 2.677 1.459 5.621 1.00 91.50 84 LEU A O 1
ATOM 663 N N . LEU A 1 85 ? 3.821 -0.217 4.642 1.00 92.50 85 LEU A N 1
ATOM 664 C CA . LEU A 1 85 ? 3.314 -1.281 5.514 1.00 92.50 85 LEU A CA 1
ATOM 665 C C . LEU A 1 85 ? 3.626 -1.026 6.994 1.00 92.50 85 LEU A C 1
ATOM 667 O O . LEU A 1 85 ? 2.769 -1.225 7.855 1.00 92.50 85 LEU A O 1
ATOM 671 N N . LEU A 1 86 ? 4.830 -0.540 7.309 1.00 92.06 86 LEU A N 1
ATOM 672 C CA . LEU A 1 86 ? 5.197 -0.210 8.691 1.00 92.06 86 LEU A CA 1
ATOM 673 C C . LEU A 1 86 ? 4.430 0.997 9.240 1.00 92.06 86 LEU A C 1
ATOM 675 O O . LEU A 1 86 ? 4.194 1.079 10.445 1.00 92.06 86 LEU A O 1
ATOM 679 N N . ARG A 1 87 ? 4.055 1.945 8.375 1.00 91.06 87 ARG A N 1
ATOM 680 C CA . ARG A 1 87 ? 3.460 3.225 8.787 1.00 91.06 87 ARG A CA 1
ATOM 681 C C . ARG A 1 87 ? 1.939 3.269 8.682 1.00 91.06 87 ARG A C 1
ATOM 683 O O . ARG A 1 87 ? 1.357 4.233 9.168 1.00 91.06 87 ARG A O 1
ATOM 690 N N . MET A 1 88 ? 1.285 2.269 8.097 1.00 93.00 88 MET A N 1
ATOM 691 C CA . MET A 1 88 ? -0.175 2.221 7.938 1.00 93.00 88 MET A CA 1
ATOM 692 C C . MET A 1 88 ? -0.777 1.043 8.716 1.00 93.00 88 MET A C 1
ATOM 694 O O . MET A 1 88 ? -1.070 0.003 8.132 1.00 93.00 88 MET A O 1
ATOM 698 N N . PRO A 1 89 ? -0.992 1.186 10.036 1.00 93.12 89 PRO A N 1
ATOM 699 C CA . PRO A 1 89 ? -1.424 0.079 10.889 1.00 93.12 89 PRO A CA 1
ATOM 700 C C . PRO A 1 89 ? -2.857 -0.407 10.633 1.00 93.12 89 PRO A C 1
ATOM 702 O O . PRO A 1 89 ? -3.239 -1.466 11.120 1.00 93.12 89 PRO A O 1
ATOM 705 N N . LEU A 1 90 ? -3.664 0.363 9.901 1.00 95.56 90 LEU A N 1
ATOM 706 C CA . LEU A 1 90 ? -5.040 0.002 9.543 1.00 95.56 90 LEU A CA 1
ATOM 707 C C . LEU A 1 90 ? -5.158 -0.601 8.139 1.00 95.56 90 LEU A C 1
ATOM 709 O O . LEU A 1 90 ? -6.267 -0.895 7.698 1.00 95.56 90 LEU A O 1
ATOM 713 N N . LEU A 1 91 ? -4.036 -0.767 7.437 1.00 95.81 91 LEU A N 1
ATOM 714 C CA . LEU A 1 91 ? -4.022 -1.293 6.084 1.00 95.81 91 LEU A CA 1
ATOM 715 C C . LEU A 1 91 ? -4.343 -2.791 6.100 1.00 95.81 91 LEU A C 1
ATOM 717 O O . LEU A 1 91 ? -3.692 -3.569 6.790 1.00 95.81 91 LEU A O 1
ATOM 721 N N . GLU A 1 92 ? -5.344 -3.189 5.324 1.00 96.56 92 GLU A N 1
ATOM 722 C CA . GLU A 1 92 ? -5.852 -4.566 5.246 1.00 96.56 92 GLU A CA 1
ATOM 723 C C . GLU A 1 92 ? -5.665 -5.153 3.848 1.00 96.56 92 GLU A C 1
ATOM 725 O O . GLU A 1 92 ? -5.606 -6.368 3.677 1.00 96.56 92 GLU A O 1
ATOM 730 N N . ARG A 1 93 ? -5.583 -4.304 2.820 1.00 96.38 93 ARG A N 1
ATOM 731 C CA . ARG A 1 93 ? -5.459 -4.734 1.431 1.00 96.38 93 ARG A CA 1
ATOM 732 C C . ARG A 1 93 ? -4.435 -3.898 0.685 1.00 96.38 93 ARG A C 1
ATOM 734 O O . ARG A 1 93 ? -4.549 -2.673 0.632 1.00 96.38 93 ARG A O 1
ATOM 741 N N . VAL A 1 94 ? -3.489 -4.583 0.051 1.00 95.69 94 VAL A N 1
ATOM 742 C CA . VAL A 1 94 ? -2.465 -3.980 -0.805 1.00 95.69 94 VAL A CA 1
ATOM 743 C C . VAL A 1 94 ? -2.506 -4.634 -2.179 1.00 95.69 94 VAL A C 1
ATOM 745 O O . VAL A 1 94 ? -2.432 -5.856 -2.287 1.00 95.69 94 VAL A O 1
ATOM 748 N N . ILE A 1 95 ? -2.647 -3.818 -3.221 1.00 95.38 95 ILE A N 1
ATOM 749 C CA . ILE A 1 95 ? -2.635 -4.242 -4.625 1.00 95.38 95 ILE A CA 1
ATOM 750 C C . ILE A 1 95 ? -1.460 -3.547 -5.305 1.00 95.38 95 ILE A C 1
ATOM 752 O O . ILE A 1 95 ? -1.404 -2.320 -5.368 1.00 95.38 95 ILE A O 1
ATOM 756 N N . THR A 1 96 ? -0.490 -4.320 -5.782 1.00 92.56 96 THR A N 1
ATOM 757 C CA . THR A 1 96 ? 0.730 -3.776 -6.398 1.00 92.56 96 THR A CA 1
ATOM 758 C C . THR A 1 96 ? 1.112 -4.613 -7.610 1.00 92.56 96 THR A C 1
ATOM 760 O O . THR A 1 96 ? 1.915 -5.544 -7.481 1.00 92.56 96 THR A O 1
ATOM 763 N N . PRO A 1 97 ? 0.519 -4.329 -8.777 1.00 89.50 97 PRO A N 1
ATOM 764 C CA . PRO A 1 97 ? 0.823 -5.055 -10.003 1.00 89.50 97 PRO A CA 1
ATOM 765 C C . PRO A 1 97 ? 2.310 -4.962 -10.333 1.00 89.50 97 PRO A C 1
ATOM 767 O O . PRO A 1 97 ? 2.962 -3.959 -10.031 1.00 89.50 97 PRO A O 1
ATOM 770 N N . ASN A 1 98 ? 2.854 -6.016 -10.939 1.00 84.94 98 ASN A N 1
ATOM 771 C CA . ASN A 1 98 ? 4.259 -6.086 -11.362 1.00 84.94 98 ASN A CA 1
ATOM 772 C C . ASN A 1 98 ? 5.294 -5.907 -10.226 1.00 84.94 98 ASN A C 1
ATOM 774 O O . ASN A 1 98 ? 6.425 -5.468 -10.460 1.00 84.94 98 ASN A O 1
ATOM 778 N N . VAL A 1 99 ? 4.933 -6.266 -8.987 1.00 88.38 99 VAL A N 1
ATOM 779 C CA . VAL A 1 99 ? 5.864 -6.360 -7.852 1.00 88.38 99 VAL A CA 1
ATOM 780 C C . VAL A 1 99 ? 5.912 -7.794 -7.330 1.00 88.38 99 VAL A C 1
ATOM 782 O O . VAL A 1 99 ? 4.884 -8.411 -7.064 1.00 88.38 99 VAL A O 1
ATOM 785 N N . LEU A 1 100 ? 7.124 -8.325 -7.150 1.00 86.94 100 LEU A N 1
ATOM 786 C CA . LEU A 1 100 ? 7.331 -9.634 -6.531 1.00 86.94 100 LEU A CA 1
ATOM 787 C C . LEU A 1 100 ? 6.894 -9.591 -5.062 1.00 86.94 100 LEU A C 1
ATOM 789 O O . LEU A 1 100 ? 7.400 -8.779 -4.291 1.00 86.94 100 LEU A O 1
ATOM 793 N N . ILE A 1 101 ? 5.986 -10.485 -4.665 1.00 85.50 101 ILE A N 1
ATOM 794 C CA . ILE A 1 101 ? 5.406 -10.469 -3.310 1.00 85.50 101 ILE A CA 1
ATOM 795 C C . ILE A 1 101 ? 6.198 -11.329 -2.319 1.00 85.50 101 ILE A C 1
ATOM 797 O O . ILE A 1 101 ? 6.188 -11.032 -1.130 1.00 85.50 101 ILE A O 1
ATOM 801 N N . SER A 1 102 ? 6.961 -12.331 -2.774 1.00 89.25 102 SER A N 1
ATOM 802 C CA . SER A 1 102 ? 7.791 -13.159 -1.874 1.00 89.25 102 SER A CA 1
ATOM 803 C C . SER A 1 102 ? 8.650 -12.319 -0.909 1.00 89.25 102 SER A C 1
ATOM 805 O O . SER A 1 102 ? 8.570 -12.553 0.297 1.00 89.25 102 SER A O 1
ATOM 807 N N . PRO A 1 103 ? 9.361 -11.262 -1.360 1.00 91.50 103 PRO A N 1
ATOM 808 C CA . PRO A 1 103 ? 10.123 -10.400 -0.454 1.00 91.50 103 PRO A CA 1
ATOM 809 C C . PRO A 1 103 ? 9.264 -9.608 0.547 1.00 91.50 103 PRO A C 1
ATOM 811 O O . PRO A 1 103 ? 9.763 -9.208 1.600 1.00 91.50 103 PRO A O 1
ATOM 814 N N . LEU A 1 104 ? 7.987 -9.349 0.239 1.00 90.75 104 LEU A N 1
ATOM 815 C CA . LEU A 1 104 ? 7.051 -8.699 1.161 1.00 90.75 104 LEU A CA 1
ATOM 816 C C . LEU A 1 104 ? 6.577 -9.670 2.246 1.00 90.75 104 LEU A C 1
ATOM 818 O O . LEU A 1 104 ? 6.517 -9.272 3.406 1.00 90.75 104 LEU A O 1
ATOM 822 N N . TYR A 1 105 ? 6.311 -10.936 1.913 1.00 91.69 105 TYR A N 1
ATOM 823 C CA . TYR A 1 105 ? 5.988 -11.958 2.916 1.00 91.69 105 TYR A CA 1
ATOM 824 C C . TYR A 1 105 ? 7.164 -12.233 3.857 1.00 91.69 105 TYR A C 1
ATOM 826 O O . TYR A 1 105 ? 6.971 -12.302 5.075 1.00 91.69 105 TYR A O 1
ATOM 834 N N . ASP A 1 106 ? 8.386 -12.305 3.324 1.00 92.44 106 ASP A N 1
ATOM 835 C CA . ASP A 1 106 ? 9.599 -12.428 4.141 1.00 92.44 106 ASP A CA 1
ATOM 836 C C . ASP A 1 106 ? 9.754 -11.230 5.084 1.00 92.44 106 ASP A C 1
ATOM 838 O O . ASP A 1 106 ? 10.107 -11.373 6.257 1.00 92.44 106 ASP A O 1
ATOM 842 N N . PHE A 1 107 ? 9.466 -10.028 4.579 1.00 92.25 107 PHE A N 1
ATOM 843 C CA . PHE A 1 107 ? 9.486 -8.807 5.372 1.00 92.25 107 PHE A CA 1
ATOM 844 C C . PHE A 1 107 ? 8.424 -8.813 6.479 1.00 92.25 107 PHE A C 1
ATOM 846 O O . PHE A 1 107 ? 8.749 -8.485 7.623 1.00 92.25 107 PHE A O 1
ATOM 853 N N . VAL A 1 108 ? 7.184 -9.204 6.170 1.00 92.25 108 VAL A N 1
ATOM 854 C CA . VAL A 1 108 ? 6.091 -9.319 7.149 1.00 92.25 108 VAL A CA 1
ATOM 855 C C . VAL A 1 108 ? 6.463 -10.317 8.242 1.00 92.25 108 VAL A C 1
ATOM 857 O O . VAL A 1 108 ? 6.421 -9.967 9.420 1.00 92.25 108 VAL A O 1
ATOM 860 N N . SER A 1 109 ? 6.944 -11.502 7.863 1.00 92.25 109 SER A N 1
ATOM 861 C CA . SER A 1 109 ? 7.375 -12.559 8.790 1.00 92.25 109 SER A CA 1
ATOM 862 C C . SER A 1 109 ? 8.450 -12.075 9.767 1.00 92.25 109 SER A C 1
ATOM 864 O O . SER A 1 109 ? 8.373 -12.338 10.966 1.00 92.25 109 SER A O 1
ATOM 866 N N . LYS A 1 110 ? 9.423 -11.292 9.285 1.00 92.75 110 LYS A N 1
ATOM 867 C CA . LYS A 1 110 ? 10.499 -10.724 10.118 1.00 92.75 110 LYS A CA 1
ATOM 868 C C . LYS A 1 110 ? 10.032 -9.618 11.070 1.00 92.75 110 LYS A C 1
ATOM 870 O O . LYS A 1 110 ? 10.699 -9.366 12.072 1.00 92.75 110 LYS A O 1
ATOM 875 N N . ASN A 1 111 ? 8.927 -8.938 10.763 1.00 91.12 111 ASN A N 1
ATOM 876 C CA . ASN A 1 111 ? 8.469 -7.752 11.494 1.00 91.12 111 ASN A CA 1
ATOM 877 C C . ASN A 1 111 ? 7.186 -7.970 12.307 1.00 91.12 111 ASN A C 1
ATOM 879 O O . ASN A 1 111 ? 6.845 -7.112 13.119 1.00 91.12 111 ASN A O 1
ATOM 883 N N . LEU A 1 112 ? 6.518 -9.113 12.151 1.00 91.25 112 LEU A N 1
ATOM 884 C CA . LEU A 1 112 ? 5.245 -9.475 12.785 1.00 91.25 112 LEU A CA 1
ATOM 885 C C . LEU A 1 112 ? 5.226 -9.247 14.305 1.00 91.25 112 LEU A C 1
ATOM 887 O O . LEU A 1 112 ? 4.299 -8.633 14.824 1.00 91.25 112 LEU A O 1
ATOM 891 N N . MET A 1 113 ? 6.289 -9.644 15.013 1.00 89.38 113 MET A N 1
ATOM 892 C CA . MET A 1 113 ? 6.388 -9.467 16.472 1.00 89.38 113 MET A CA 1
ATOM 893 C C . MET A 1 113 ? 6.390 -7.993 16.905 1.00 89.38 113 MET A C 1
ATOM 895 O O . MET A 1 113 ? 5.883 -7.660 17.972 1.00 89.38 113 MET A O 1
ATOM 899 N N . LYS A 1 114 ? 6.968 -7.102 16.089 1.00 89.12 114 LYS A N 1
ATOM 900 C CA . LYS A 1 114 ? 7.034 -5.655 16.364 1.00 89.12 114 LYS A CA 1
ATOM 901 C C . LYS A 1 114 ? 5.838 -4.897 15.791 1.00 89.12 114 LYS A C 1
ATOM 903 O O . LYS A 1 114 ? 5.475 -3.841 16.301 1.00 89.12 114 LYS A O 1
ATOM 908 N N . HIS A 1 115 ? 5.245 -5.434 14.731 1.00 89.94 115 HIS A N 1
ATOM 909 C CA . HIS A 1 115 ? 4.170 -4.827 13.959 1.00 89.94 115 HIS A CA 1
ATOM 910 C C . HIS A 1 115 ? 3.055 -5.858 13.714 1.00 89.94 115 HIS A C 1
ATOM 912 O O . HIS A 1 115 ? 2.896 -6.335 12.588 1.00 89.94 115 HIS A O 1
ATOM 918 N N . PRO A 1 116 ? 2.258 -6.206 14.746 1.00 91.06 116 PRO A N 1
ATOM 919 C CA . PRO A 1 116 ? 1.253 -7.268 14.642 1.00 91.06 116 PRO A CA 1
ATOM 920 C C . PRO A 1 116 ? 0.145 -6.976 13.626 1.00 91.06 116 PRO A C 1
ATOM 922 O O . PRO A 1 116 ? -0.533 -7.886 13.162 1.00 91.06 116 PRO A O 1
ATOM 925 N N . HIS A 1 117 ? -0.053 -5.707 13.255 1.00 92.56 117 HIS A N 1
ATOM 926 C CA . HIS A 1 117 ? -1.022 -5.330 12.226 1.00 92.56 117 HIS A CA 1
ATOM 927 C C . HIS A 1 117 ? -0.689 -5.909 10.849 1.00 92.56 117 HIS A C 1
ATOM 929 O O . HIS A 1 117 ? -1.596 -6.068 10.038 1.00 92.56 117 HIS A O 1
ATOM 935 N N . LEU A 1 118 ? 0.581 -6.248 10.594 1.00 92.69 118 LEU A N 1
ATOM 936 C CA . LEU A 1 118 ? 1.008 -6.807 9.314 1.00 92.69 118 LEU A CA 1
ATOM 937 C C . LEU A 1 118 ? 0.351 -8.162 9.007 1.00 92.69 118 LEU A C 1
ATOM 939 O O . LEU A 1 118 ? 0.179 -8.490 7.838 1.00 92.69 118 LEU A O 1
ATOM 943 N N . ASP A 1 119 ? -0.067 -8.905 10.036 1.00 91.94 119 ASP A N 1
ATOM 944 C CA . ASP A 1 119 ? -0.770 -10.190 9.908 1.00 91.94 119 ASP A CA 1
ATOM 945 C C . ASP A 1 119 ? -2.108 -10.071 9.160 1.00 91.94 119 ASP A C 1
ATOM 947 O O . ASP A 1 119 ? -2.584 -11.004 8.521 1.00 91.94 119 ASP A O 1
ATOM 951 N N . LYS A 1 120 ? -2.727 -8.886 9.217 1.00 90.94 120 LYS A N 1
ATOM 952 C CA . LYS A 1 120 ? -4.043 -8.623 8.621 1.00 90.94 120 LYS A CA 1
ATOM 953 C C . LYS A 1 120 ? -3.964 -8.205 7.156 1.00 90.94 120 LYS A C 1
ATOM 955 O O . LYS A 1 120 ? -5.002 -7.975 6.535 1.00 90.94 120 LYS A O 1
ATOM 960 N N . ILE A 1 121 ? -2.757 -8.065 6.607 1.00 93.12 121 ILE A N 1
ATOM 961 C CA . ILE A 1 121 ? -2.567 -7.560 5.252 1.00 93.12 121 ILE A CA 1
ATOM 962 C C . ILE A 1 121 ? -2.788 -8.681 4.245 1.00 93.12 121 ILE A C 1
ATOM 964 O O . ILE A 1 121 ? -2.065 -9.673 4.193 1.00 93.12 121 ILE A O 1
ATOM 968 N N . ASN A 1 122 ? -3.757 -8.461 3.366 1.00 92.75 122 ASN A N 1
ATOM 969 C CA . ASN A 1 122 ? -3.984 -9.270 2.186 1.00 92.75 122 ASN A CA 1
ATOM 970 C C . ASN A 1 122 ? -3.331 -8.606 0.965 1.00 92.75 122 ASN A C 1
ATOM 972 O O . ASN A 1 122 ? -3.757 -7.536 0.515 1.00 92.75 122 ASN A O 1
ATOM 976 N N . PHE A 1 123 ? -2.307 -9.261 0.422 1.00 90.06 123 PHE A N 1
ATOM 977 C CA . PHE A 1 123 ? -1.688 -8.878 -0.841 1.00 90.06 123 PHE A CA 1
ATOM 978 C C . PHE A 1 123 ? -2.475 -9.480 -2.012 1.00 90.06 123 PHE A C 1
ATOM 980 O O . PHE A 1 123 ? -2.631 -10.698 -2.099 1.00 90.06 123 PHE A O 1
ATOM 987 N N . ARG A 1 124 ? -2.974 -8.633 -2.919 1.00 82.44 124 ARG A N 1
ATOM 988 C CA . ARG A 1 124 ? -3.684 -9.055 -4.136 1.00 82.44 124 ARG A CA 1
ATOM 989 C C . ARG A 1 124 ? -2.867 -8.766 -5.390 1.00 82.44 124 ARG A C 1
ATOM 991 O O . ARG A 1 124 ? -2.210 -7.732 -5.496 1.00 82.44 124 ARG A O 1
ATOM 998 N N . PHE A 1 125 ? -2.983 -9.684 -6.343 1.00 65.56 125 PHE A N 1
ATOM 999 C CA . PHE A 1 125 ? -2.299 -9.665 -7.629 1.00 65.56 125 PHE A CA 1
ATOM 1000 C C . PHE A 1 125 ? -3.307 -9.329 -8.731 1.00 65.56 125 PHE A C 1
ATOM 1002 O O . PHE A 1 125 ? -4.408 -9.888 -8.747 1.00 65.56 125 PHE A O 1
ATOM 1009 N N . CYS A 1 126 ? -2.926 -8.426 -9.627 1.00 48.50 126 CYS A N 1
ATOM 1010 C CA . CYS A 1 126 ? -3.584 -8.162 -10.903 1.00 48.50 126 CYS A CA 1
ATOM 1011 C C . CYS A 1 126 ? -2.498 -8.017 -11.964 1.00 48.50 126 CYS A C 1
ATOM 1013 O O . CYS A 1 126 ? -1.417 -7.490 -11.603 1.00 48.50 126 CYS A O 1
#

pLDDT: mean 86.76, std 13.45, range [45.81, 97.56]

Organism: NCBI:txid2650707